Protein AF-A0A2V8K8P4-F1 (afdb_monomer_lite)

Radius of gyration: 17.47 Å; chains: 1; bounding box: 48×38×50 Å

Secondary structure (DSSP, 8-state):
------------EEE--SS--SS-THHHHHHHHHH-TT-EEE-HHHHHHH-SEEEE-S-GGGHHHHHHHH---TT-EEEE----EETTEESS-SSS-HHHHHHHH-TTS-EEE-S---HHHHHHHHHHHTT-

Structure (mmCIF, N/CA/C/O backbone):
data_AF-A0A2V8K8P4-F1
#
_entry.id   AF-A0A2V8K8P4-F1
#
loop_
_atom_site.group_PDB
_atom_site.id
_atom_site.type_symbol
_atom_site.label_atom_id
_atom_site.label_alt_id
_atom_site.label_comp_id
_atom_site.label_asym_id
_atom_site.label_entity_id
_atom_site.label_seq_id
_atom_site.pdbx_PDB_ins_code
_atom_site.Cartn_x
_atom_site.Cartn_y
_atom_site.Cartn_z
_atom_site.occupancy
_atom_site.B_iso_or_equiv
_atom_site.auth_seq_id
_atom_site.auth_comp_id
_atom_site.auth_asym_id
_atom_site.auth_atom_id
_atom_site.pdbx_PDB_model_num
ATOM 1 N N . MET A 1 1 ? -27.158 26.777 10.530 1.00 38.19 1 MET A N 1
ATOM 2 C CA . MET A 1 1 ? -26.905 25.390 10.088 1.00 38.19 1 MET A CA 1
ATOM 3 C C . MET A 1 1 ? -25.425 25.293 9.768 1.00 38.19 1 MET A C 1
ATOM 5 O O . MET A 1 1 ? -25.021 25.650 8.672 1.00 38.19 1 MET A O 1
ATOM 9 N N . GLU A 1 2 ? -24.613 24.941 10.761 1.00 29.05 2 GLU A N 1
ATOM 10 C CA . GLU A 1 2 ? -23.168 24.756 10.599 1.00 29.05 2 GLU A CA 1
ATOM 11 C C . GLU A 1 2 ? -22.891 23.370 10.017 1.00 29.05 2 GLU A C 1
ATOM 13 O O . GLU A 1 2 ? -23.281 22.350 10.589 1.00 29.05 2 GLU A O 1
ATOM 18 N N . GLN A 1 3 ? -22.226 23.343 8.864 1.00 29.59 3 GLN A N 1
ATOM 19 C CA . GLN A 1 3 ? -21.623 22.137 8.314 1.00 29.59 3 GLN A CA 1
ATOM 20 C C . GLN A 1 3 ? -20.437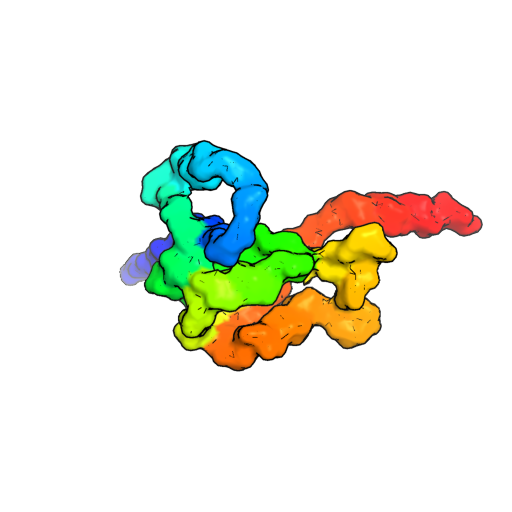 21.759 9.202 1.00 29.59 3 GLN A C 1
ATOM 22 O O . GLN A 1 3 ? -19.389 22.399 9.168 1.00 29.59 3 GLN A O 1
ATOM 27 N N . ARG A 1 4 ? -20.618 20.722 10.024 1.00 29.84 4 ARG A N 1
ATOM 28 C CA . ARG A 1 4 ? -19.515 20.068 10.730 1.00 29.84 4 ARG A CA 1
ATOM 29 C C . ARG A 1 4 ? -18.605 19.415 9.693 1.00 29.84 4 ARG A C 1
ATOM 31 O O . ARG A 1 4 ? -19.021 18.484 9.004 1.00 29.84 4 ARG A O 1
ATOM 38 N N . ALA A 1 5 ? -17.383 19.924 9.580 1.00 31.50 5 ALA A N 1
ATOM 39 C CA . ALA A 1 5 ? -16.301 19.251 8.883 1.00 31.50 5 ALA A CA 1
ATOM 40 C C . ALA A 1 5 ? -16.068 17.889 9.554 1.00 31.50 5 ALA A C 1
ATOM 42 O O . ALA A 1 5 ? -15.879 17.808 10.765 1.00 31.50 5 ALA A O 1
ATOM 43 N N . ASN A 1 6 ? -16.159 16.814 8.774 1.00 33.81 6 ASN A N 1
ATOM 44 C CA . ASN A 1 6 ? -15.923 15.459 9.249 1.00 33.81 6 ASN A CA 1
ATOM 45 C C . ASN A 1 6 ? -14.412 15.256 9.439 1.00 33.81 6 ASN A C 1
ATOM 47 O O . ASN A 1 6 ? -13.681 15.090 8.463 1.00 33.81 6 ASN A O 1
ATOM 51 N N . GLU A 1 7 ? -13.954 15.290 10.690 1.00 33.34 7 GLU A N 1
ATOM 52 C CA . GLU A 1 7 ? -12.572 15.055 11.131 1.00 33.34 7 GLU A CA 1
ATOM 53 C C . GLU A 1 7 ? -12.169 13.571 11.039 1.00 33.34 7 GLU A C 1
ATOM 55 O O . GLU A 1 7 ? -11.606 12.997 11.973 1.00 33.34 7 GLU A O 1
ATOM 60 N N . ASN A 1 8 ? -12.392 12.925 9.891 1.00 33.06 8 ASN A N 1
ATOM 61 C CA . ASN A 1 8 ? -11.733 11.650 9.605 1.00 33.06 8 ASN A CA 1
ATOM 62 C C . ASN A 1 8 ? -10.293 11.935 9.176 1.00 33.06 8 ASN A C 1
ATOM 64 O O . ASN A 1 8 ? -9.922 11.919 8.003 1.00 33.06 8 ASN A O 1
ATOM 68 N N . SER A 1 9 ? -9.515 12.273 10.202 1.00 31.67 9 SER A N 1
ATOM 69 C CA . SER A 1 9 ? -8.068 12.380 10.221 1.00 31.67 9 SER A CA 1
ATOM 70 C C . SER A 1 9 ? -7.441 11.255 9.401 1.00 31.67 9 SER A C 1
ATOM 72 O O . SER A 1 9 ? -7.648 10.070 9.652 1.00 31.67 9 SER A O 1
ATOM 74 N N . VAL A 1 10 ? -6.658 11.643 8.397 1.00 32.44 10 VAL A N 1
ATOM 75 C CA . VAL A 1 10 ? -5.738 10.744 7.704 1.00 32.44 10 VAL A CA 1
ATOM 76 C C . VAL A 1 10 ? -4.723 10.273 8.743 1.00 32.44 10 VAL A C 1
ATOM 78 O O . VAL A 1 10 ? -3.715 10.932 8.988 1.00 32.44 10 VAL A O 1
ATOM 81 N N . GLN A 1 11 ? -5.016 9.164 9.417 1.00 37.19 11 GLN A N 1
ATOM 82 C CA . GLN A 1 11 ? -4.106 8.560 10.377 1.00 37.19 11 GLN A CA 1
ATOM 83 C C . GLN A 1 11 ? -3.184 7.599 9.638 1.00 37.19 11 GLN A C 1
ATOM 85 O O . GLN A 1 11 ? -3.590 6.576 9.088 1.00 37.19 11 GLN A O 1
ATOM 90 N N . LYS A 1 12 ? -1.914 7.988 9.582 1.00 32.88 12 LYS A N 1
ATOM 91 C CA . LYS A 1 12 ? -0.846 7.261 8.905 1.00 32.88 12 LYS A CA 1
ATOM 92 C C . LYS A 1 12 ? -0.524 6.009 9.722 1.00 32.88 12 LYS A C 1
ATOM 94 O O . LYS A 1 12 ? 0.103 6.119 10.771 1.00 32.88 12 LYS A O 1
ATOM 99 N N . VAL A 1 13 ? -0.947 4.832 9.258 1.00 37.19 13 VAL A N 1
ATOM 100 C CA . VAL A 1 13 ? -0.472 3.569 9.837 1.00 37.19 13 VAL A CA 1
ATOM 101 C C . VAL A 1 13 ? 0.705 3.054 9.024 1.00 37.19 13 VAL A C 1
ATOM 103 O O . VAL A 1 13 ? 0.563 2.682 7.861 1.00 37.19 13 VAL A O 1
ATOM 106 N N . THR A 1 14 ? 1.877 3.046 9.648 1.00 37.44 14 THR A N 1
ATOM 107 C CA . THR A 1 14 ? 3.085 2.431 9.098 1.00 37.44 14 THR A CA 1
ATOM 108 C C . THR A 1 14 ? 3.082 0.956 9.492 1.00 37.44 14 THR A C 1
ATOM 110 O O . THR A 1 14 ? 2.960 0.630 10.669 1.00 37.44 14 THR A O 1
ATOM 113 N N . ALA A 1 15 ? 3.172 0.063 8.511 1.00 30.69 15 ALA A N 1
ATOM 114 C CA . ALA A 1 15 ? 3.046 -1.380 8.676 1.00 30.69 15 ALA A CA 1
ATOM 115 C C . ALA A 1 15 ? 4.383 -2.076 8.364 1.00 30.69 15 ALA A C 1
ATOM 117 O O . ALA A 1 15 ? 4.947 -1.815 7.301 1.00 30.69 15 ALA A O 1
ATOM 118 N N . LYS A 1 16 ? 4.860 -3.009 9.214 1.00 40.94 16 LYS A N 1
ATOM 119 C CA . LYS A 1 16 ? 5.952 -3.938 8.843 1.00 40.94 16 LYS A CA 1
ATOM 120 C C . LYS A 1 16 ? 5.701 -5.432 9.129 1.00 40.94 16 LYS A C 1
ATOM 122 O O . LYS A 1 16 ? 5.221 -5.828 10.185 1.00 40.94 16 LYS A O 1
ATOM 127 N N . ARG A 1 17 ? 6.091 -6.230 8.124 1.00 31.28 17 ARG A N 1
ATOM 128 C CA . ARG A 1 17 ? 6.351 -7.683 7.998 1.00 31.28 17 ARG A CA 1
ATOM 129 C C . ARG A 1 17 ? 6.478 -8.499 9.301 1.00 31.28 17 ARG A C 1
ATOM 131 O O . ARG A 1 17 ? 7.314 -8.211 10.154 1.00 31.28 17 ARG A O 1
ATOM 138 N N . ALA A 1 18 ? 5.796 -9.646 9.339 1.00 30.61 18 ALA A N 1
ATOM 139 C CA . ALA A 1 18 ? 6.277 -10.823 10.060 1.00 30.61 18 ALA A CA 1
ATOM 140 C C . ALA A 1 18 ? 7.370 -11.493 9.203 1.00 30.61 18 ALA A C 1
ATOM 142 O O . ALA A 1 18 ? 7.110 -11.842 8.058 1.00 30.61 18 ALA A O 1
ATOM 143 N N . SER A 1 19 ? 8.568 -11.685 9.761 1.00 30.08 19 SER A N 1
ATOM 144 C CA . SER A 1 19 ? 9.752 -12.346 9.172 1.00 30.08 19 SER A CA 1
ATOM 145 C C . SER A 1 19 ? 10.851 -11.420 8.613 1.00 30.08 19 SER A C 1
ATOM 147 O O . SER A 1 19 ? 10.782 -10.870 7.514 1.00 30.08 19 SER A O 1
ATOM 149 N N . LYS A 1 20 ? 11.928 -11.377 9.408 1.00 29.31 20 LYS A N 1
ATOM 150 C CA . LYS A 1 20 ? 13.303 -10.896 9.186 1.00 29.31 20 LYS A CA 1
ATOM 151 C C . LYS A 1 20 ? 13.552 -9.376 9.173 1.00 29.31 20 LYS A C 1
ATOM 153 O O . LYS A 1 20 ? 13.184 -8.637 8.268 1.00 29.31 20 LYS A O 1
ATOM 158 N N . SER A 1 21 ? 14.233 -8.965 10.243 1.00 34.47 21 SER A N 1
ATOM 159 C CA . SER A 1 21 ? 14.686 -7.636 10.652 1.00 34.47 21 SER A CA 1
ATOM 160 C C . SER A 1 21 ? 15.465 -6.859 9.587 1.00 34.47 21 SER A C 1
ATOM 162 O O . SER A 1 21 ? 16.481 -7.332 9.082 1.00 34.47 21 SER A O 1
ATOM 164 N N . ILE A 1 22 ? 15.052 -5.610 9.375 1.00 37.66 22 ILE A N 1
ATOM 165 C CA . ILE A 1 22 ? 15.879 -4.517 8.845 1.00 37.66 22 ILE A CA 1
ATOM 166 C C . ILE A 1 22 ? 15.535 -3.308 9.720 1.00 37.66 22 ILE A C 1
ATOM 168 O O . ILE A 1 22 ? 14.401 -2.841 9.658 1.00 37.66 22 ILE A O 1
ATOM 172 N N . GLY A 1 23 ? 16.485 -2.865 10.545 1.00 37.84 23 GLY A N 1
ATOM 173 C CA . GLY A 1 23 ? 16.343 -1.738 11.477 1.00 37.84 23 GLY A CA 1
ATOM 174 C C . GLY A 1 23 ? 15.879 -2.143 12.885 1.00 37.84 23 GLY A C 1
ATOM 175 O O . GLY A 1 23 ? 15.060 -3.060 12.989 1.00 37.84 23 GLY A O 1
ATOM 176 N N . PRO A 1 24 ? 16.406 -1.523 13.959 1.00 35.44 24 PRO A N 1
ATOM 177 C CA . PRO A 1 24 ? 15.869 -1.725 15.298 1.00 35.44 24 PRO A CA 1
ATOM 178 C C . PRO A 1 24 ? 14.466 -1.090 15.397 1.00 35.44 24 PRO A C 1
ATOM 180 O O . PRO A 1 24 ? 14.077 -0.258 14.580 1.00 35.44 24 PRO A O 1
ATOM 183 N N . LEU A 1 25 ? 13.672 -1.543 16.369 1.00 40.25 25 LEU A N 1
ATOM 184 C CA . LEU A 1 25 ? 12.304 -1.064 16.647 1.00 40.25 25 LEU A CA 1
ATOM 185 C C . LEU A 1 25 ? 12.243 0.423 17.062 1.00 40.25 25 LEU A C 1
ATOM 187 O O . LEU A 1 25 ? 11.159 0.971 17.243 1.00 40.25 25 LEU A O 1
ATOM 191 N N . ASP A 1 26 ? 13.403 1.053 17.232 1.00 38.53 26 ASP A N 1
ATOM 192 C CA . ASP A 1 26 ? 13.591 2.446 17.621 1.00 38.53 26 ASP A CA 1
ATOM 193 C C . ASP A 1 26 ? 13.051 3.402 16.548 1.00 38.53 26 ASP A C 1
ATOM 195 O O . ASP A 1 26 ? 12.149 4.180 16.829 1.00 38.53 26 ASP A O 1
ATOM 199 N N . LYS A 1 27 ? 13.449 3.251 15.281 1.00 44.78 27 LYS A N 1
ATOM 200 C CA . LYS A 1 27 ? 13.145 4.249 14.231 1.00 44.78 27 LYS A CA 1
ATOM 201 C C . LYS A 1 27 ? 11.656 4.457 13.913 1.00 44.78 27 LYS A C 1
ATOM 203 O O . LYS A 1 27 ? 11.266 5.523 13.445 1.00 44.78 27 LYS A O 1
ATOM 208 N N . GLU A 1 28 ? 10.821 3.437 14.092 1.00 51.78 28 GLU A N 1
ATOM 209 C CA . GLU A 1 28 ? 9.380 3.492 13.785 1.00 51.78 28 GLU A CA 1
ATOM 210 C C . GLU A 1 28 ? 8.579 4.086 14.947 1.00 51.78 28 GLU A C 1
ATOM 212 O O . GLU A 1 28 ? 7.632 4.848 14.734 1.00 51.78 28 GLU A O 1
ATOM 217 N N . PHE A 1 29 ? 8.982 3.751 16.175 1.00 53.38 29 PHE A N 1
ATOM 218 C CA . PHE A 1 29 ? 8.492 4.399 17.382 1.00 53.38 29 PHE A CA 1
ATOM 219 C C . PHE A 1 29 ? 8.897 5.875 17.387 1.00 53.38 29 PHE A C 1
ATOM 221 O O . PHE A 1 29 ? 8.048 6.727 17.638 1.00 53.38 29 PHE A O 1
ATOM 228 N N . ASP A 1 30 ? 10.132 6.172 16.977 1.00 60.16 30 ASP A N 1
ATOM 229 C CA . ASP A 1 30 ? 10.644 7.531 16.818 1.00 60.16 30 ASP A CA 1
ATOM 230 C C . ASP A 1 30 ? 9.792 8.328 15.817 1.00 60.16 30 ASP A C 1
ATOM 232 O O . ASP A 1 30 ? 9.328 9.419 16.136 1.00 60.16 30 ASP A O 1
ATOM 236 N N . ALA A 1 31 ? 9.465 7.763 14.648 1.00 73.81 31 ALA A N 1
ATOM 237 C CA . ALA A 1 31 ? 8.637 8.453 13.653 1.00 73.81 31 ALA A CA 1
ATOM 238 C C . ALA A 1 31 ? 7.191 8.712 14.128 1.00 73.81 31 ALA A C 1
ATOM 240 O O . ALA A 1 31 ? 6.621 9.766 13.839 1.00 73.81 31 ALA A O 1
ATOM 241 N N . ALA A 1 32 ? 6.569 7.764 14.838 1.00 79.50 32 ALA A N 1
ATOM 242 C CA . ALA A 1 32 ? 5.237 7.979 15.408 1.00 79.50 32 ALA A CA 1
ATOM 243 C C . ALA A 1 32 ? 5.273 9.027 16.534 1.00 79.50 32 ALA A C 1
ATOM 245 O O . ALA A 1 32 ? 4.375 9.865 16.610 1.00 79.50 32 ALA A O 1
ATOM 246 N N . GLN A 1 33 ? 6.324 9.029 17.361 1.00 77.19 33 GLN A N 1
ATOM 247 C CA . GLN A 1 33 ? 6.535 10.053 18.385 1.00 77.19 33 GLN A CA 1
ATOM 248 C C . GLN A 1 33 ? 6.756 11.446 17.793 1.00 77.19 33 GLN A C 1
ATOM 250 O O . GLN A 1 33 ? 6.184 12.405 18.306 1.00 77.19 33 GLN A O 1
ATOM 255 N N . GLU A 1 34 ? 7.519 11.563 16.704 1.00 84.62 34 GLU A N 1
ATOM 256 C CA . GLU A 1 34 ? 7.740 12.833 15.999 1.00 84.62 34 GLU A CA 1
ATOM 257 C C . GLU A 1 34 ? 6.436 13.435 15.452 1.00 84.62 34 GLU A C 1
ATOM 259 O O . GLU A 1 34 ? 6.264 14.654 15.463 1.00 84.62 34 GLU A O 1
ATOM 264 N N . ILE A 1 35 ? 5.497 12.597 14.998 1.00 85.69 35 ILE A N 1
ATOM 265 C CA . ILE A 1 35 ? 4.169 13.045 14.542 1.00 85.69 35 ILE A CA 1
ATOM 266 C C . ILE A 1 35 ? 3.264 13.420 15.733 1.00 85.69 35 ILE A C 1
ATOM 268 O O . ILE A 1 35 ? 2.384 14.275 15.607 1.00 85.69 35 ILE A O 1
ATOM 272 N N . GLY A 1 36 ? 3.480 12.804 16.897 1.00 82.88 36 GLY A N 1
ATOM 273 C CA . GLY A 1 36 ? 2.756 13.081 18.134 1.00 82.88 36 GLY A CA 1
ATOM 274 C C . GLY A 1 36 ? 1.472 12.262 18.293 1.00 82.88 36 GLY A C 1
ATOM 275 O O . GLY A 1 36 ? 1.310 11.187 17.7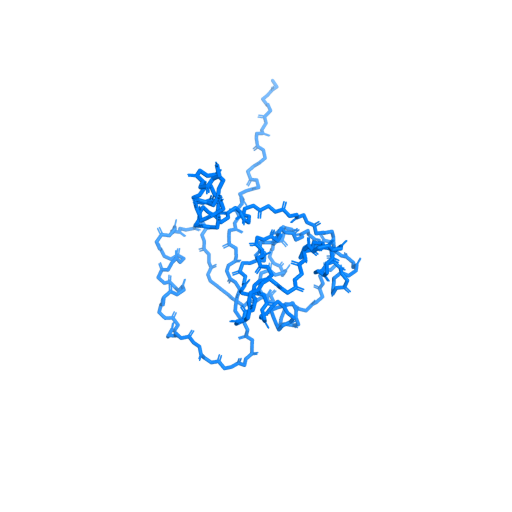21 1.00 82.88 36 GLY A O 1
ATOM 276 N N . SER A 1 37 ? 0.527 12.773 19.086 1.00 86.62 37 SER A N 1
ATOM 277 C CA . SER A 1 37 ? -0.647 12.026 19.582 1.00 86.62 37 SER A CA 1
ATOM 278 C C . SER A 1 37 ? -1.616 11.500 18.514 1.00 86.62 37 SER A C 1
ATOM 280 O O . SER A 1 37 ? -2.523 10.739 18.839 1.00 86.62 37 SER A O 1
ATOM 282 N N . H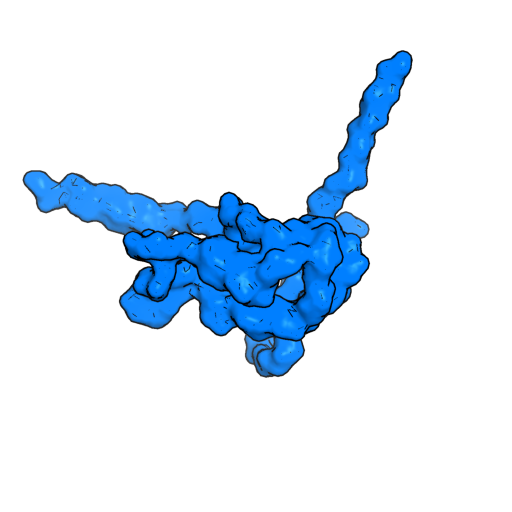IS A 1 38 ? -1.453 11.911 17.257 1.00 83.62 38 HIS A N 1
ATOM 283 C CA . HIS A 1 38 ? -2.294 11.501 16.129 1.00 83.62 38 HIS A CA 1
ATOM 284 C C . HIS A 1 38 ? -1.697 10.343 15.315 1.00 83.62 38 HIS A C 1
ATOM 286 O O . HIS A 1 38 ? -2.270 9.951 14.297 1.00 83.62 38 HIS A O 1
ATOM 292 N N . ALA A 1 39 ? -0.547 9.807 15.729 1.00 85.38 39 ALA A N 1
ATOM 293 C CA . ALA A 1 39 ? 0.090 8.658 15.106 1.00 85.38 39 ALA A CA 1
ATOM 294 C C . ALA A 1 39 ? 0.340 7.545 16.121 1.00 85.38 39 ALA A C 1
ATOM 296 O O . ALA A 1 39 ? 0.509 7.767 17.319 1.00 85.38 39 ALA A O 1
ATOM 297 N N . ARG A 1 40 ? 0.388 6.318 15.608 1.00 85.69 40 ARG A N 1
ATOM 298 C CA . ARG A 1 40 ? 0.765 5.131 16.369 1.00 85.69 40 ARG A CA 1
ATOM 299 C C . ARG A 1 40 ? 1.495 4.153 15.461 1.00 85.69 40 ARG A C 1
ATOM 301 O O . ARG A 1 40 ? 1.172 4.050 14.278 1.00 85.69 40 ARG A O 1
ATOM 308 N N . SER A 1 41 ? 2.459 3.435 16.019 1.00 85.19 41 SER A N 1
ATOM 309 C CA . SER A 1 41 ? 3.114 2.314 15.351 1.00 85.19 41 SER A CA 1
ATOM 310 C C . SER A 1 41 ? 2.355 1.011 15.620 1.00 85.19 41 SER A C 1
ATOM 312 O O . SER A 1 41 ? 1.623 0.887 16.603 1.00 85.19 41 SER A O 1
ATOM 314 N N . GLY A 1 42 ? 2.498 0.042 14.718 1.00 87.75 42 GLY A N 1
ATOM 315 C CA . GLY A 1 42 ? 1.846 -1.257 14.834 1.00 87.75 42 GLY A CA 1
ATOM 316 C C . GLY A 1 42 ? 2.213 -2.195 13.690 1.00 87.75 42 GLY A C 1
ATOM 317 O O . GLY A 1 42 ? 3.053 -1.895 12.841 1.00 87.75 42 GLY A O 1
ATOM 318 N N . THR A 1 43 ? 1.573 -3.355 13.667 1.00 88.69 43 THR A N 1
ATOM 319 C CA . THR A 1 43 ? 1.734 -4.344 12.598 1.00 88.69 43 THR A CA 1
ATOM 320 C C . THR A 1 43 ? 0.843 -4.015 11.385 1.00 88.69 43 THR A C 1
ATOM 322 O O . THR A 1 43 ? -0.117 -3.251 11.502 1.00 88.69 43 THR A O 1
ATOM 325 N N . PRO A 1 44 ? 1.078 -4.626 10.206 1.00 91.50 44 PRO A N 1
ATOM 326 C CA . PRO A 1 44 ? 0.174 -4.525 9.060 1.00 91.50 44 PRO A CA 1
ATOM 327 C C . PRO A 1 44 ? -1.262 -4.942 9.385 1.00 91.50 44 PRO A C 1
ATOM 329 O O . PRO A 1 44 ? -2.213 -4.359 8.872 1.00 91.50 44 PRO A O 1
ATOM 332 N N . ARG A 1 45 ? -1.424 -5.922 10.279 1.00 91.75 45 ARG A N 1
ATOM 333 C CA . ARG A 1 45 ? -2.737 -6.347 10.763 1.00 91.75 45 ARG A CA 1
ATOM 334 C C . ARG A 1 45 ? -3.407 -5.265 11.609 1.00 91.75 45 ARG A C 1
ATOM 336 O O . ARG A 1 45 ? -4.596 -5.014 11.433 1.00 91.75 45 ARG A O 1
ATOM 343 N N . ASP A 1 46 ? -2.653 -4.593 12.478 1.00 91.00 46 ASP A N 1
ATOM 344 C CA . ASP A 1 46 ? -3.177 -3.467 13.264 1.00 91.00 46 ASP A CA 1
ATOM 345 C C . ASP A 1 46 ? -3.617 -2.312 12.359 1.00 91.00 46 ASP A C 1
ATOM 347 O O . ASP A 1 46 ? -4.625 -1.663 12.637 1.00 91.00 46 ASP A O 1
ATOM 351 N N . ALA A 1 47 ? -2.906 -2.092 11.247 1.00 90.62 47 ALA A N 1
ATOM 352 C CA . ALA A 1 47 ? -3.271 -1.109 10.230 1.00 90.62 47 ALA A CA 1
ATOM 353 C C . ALA A 1 47 ? -4.619 -1.409 9.578 1.00 90.62 47 ALA A C 1
ATOM 355 O O . ALA A 1 47 ? -5.493 -0.543 9.555 1.00 90.62 47 ALA A O 1
ATOM 356 N N . VAL A 1 48 ? -4.804 -2.638 9.095 1.00 92.75 48 VAL A N 1
ATOM 357 C CA . VAL A 1 48 ? -6.051 -3.066 8.444 1.00 92.75 48 VAL A CA 1
ATOM 358 C C . VAL A 1 48 ? -7.232 -3.037 9.405 1.00 92.75 48 VAL A C 1
ATOM 360 O O . VAL A 1 48 ? -8.315 -2.595 9.028 1.00 92.75 48 VAL A O 1
ATOM 363 N N . ASN A 1 49 ? -7.032 -3.443 10.657 1.00 91.88 49 ASN A N 1
ATOM 364 C CA . ASN A 1 49 ? -8.096 -3.412 11.661 1.00 91.88 49 ASN A CA 1
ATOM 365 C C . ASN A 1 49 ? -8.527 -1.987 12.031 1.00 91.88 49 ASN A C 1
ATOM 367 O O . ASN A 1 49 ? -9.650 -1.787 12.485 1.00 91.88 49 ASN A O 1
ATOM 371 N N . PHE A 1 50 ? -7.640 -1.011 11.861 1.00 90.31 50 PHE A N 1
ATOM 372 C CA . PHE A 1 50 ? -7.858 0.355 12.314 1.00 90.31 50 PHE A CA 1
ATOM 373 C C . PHE A 1 50 ? -8.367 1.300 11.235 1.00 90.31 50 PHE A C 1
ATOM 375 O O . PHE A 1 50 ? -9.275 2.082 11.489 1.00 90.31 50 PHE A O 1
ATOM 382 N N . ALA A 1 51 ? -7.748 1.266 10.059 1.00 90.25 51 ALA A N 1
ATOM 383 C CA . ALA A 1 51 ? -7.965 2.264 9.026 1.00 90.25 51 ALA A CA 1
ATOM 384 C C . ALA A 1 51 ? -8.956 1.765 7.973 1.00 90.25 51 ALA A C 1
ATOM 386 O O . ALA A 1 51 ? -8.978 0.578 7.649 1.00 90.25 51 ALA A O 1
ATOM 387 N N . ASP A 1 52 ? -9.736 2.674 7.395 1.00 93.31 52 ASP A N 1
ATOM 388 C CA . ASP A 1 52 ? -10.559 2.398 6.207 1.00 93.31 52 ASP A CA 1
ATOM 389 C C . ASP A 1 52 ? -9.762 2.576 4.907 1.00 93.31 52 ASP A C 1
ATOM 391 O O . ASP A 1 52 ? -10.027 1.917 3.900 1.00 93.31 52 ASP A O 1
ATOM 395 N N . VAL A 1 53 ? -8.740 3.438 4.949 1.00 95.12 53 VAL A N 1
ATOM 396 C CA . VAL A 1 53 ? -7.827 3.726 3.840 1.00 95.12 53 VAL A CA 1
ATOM 397 C C . VAL A 1 53 ? -6.395 3.425 4.268 1.00 95.12 53 VAL A C 1
ATOM 399 O O . VAL A 1 53 ? -5.921 3.9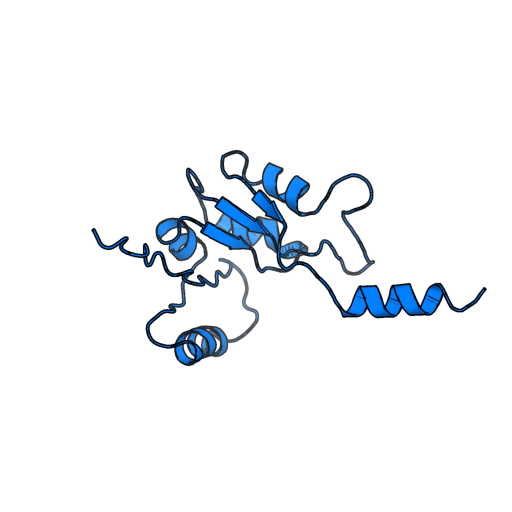38 5.280 1.00 95.12 53 VAL A O 1
ATOM 402 N N . LEU A 1 54 ? -5.691 2.615 3.483 1.00 94.19 54 LEU A N 1
ATOM 403 C CA . LEU A 1 54 ? -4.339 2.150 3.766 1.00 94.19 54 LEU A CA 1
ATOM 404 C C . LEU A 1 54 ? -3.358 2.628 2.704 1.00 94.19 54 LEU A C 1
ATOM 406 O O . LEU A 1 54 ? -3.526 2.346 1.523 1.00 94.19 54 LEU A O 1
ATOM 410 N N . LEU A 1 55 ? -2.286 3.296 3.125 1.00 94.75 55 LEU A N 1
ATOM 411 C CA . LEU A 1 55 ? -1.170 3.629 2.243 1.00 94.75 55 LEU A CA 1
ATOM 412 C C . LEU A 1 55 ? -0.162 2.472 2.214 1.00 94.75 55 LEU A C 1
ATOM 414 O O . LEU A 1 55 ? 0.516 2.203 3.204 1.00 94.75 55 LEU A O 1
ATOM 418 N N . LEU A 1 56 ? -0.019 1.820 1.063 1.00 94.56 56 LEU A N 1
ATOM 419 C CA . LEU A 1 56 ? 1.003 0.807 0.825 1.00 94.56 56 LEU A CA 1
ATOM 420 C C . LEU A 1 56 ? 2.327 1.485 0.446 1.00 94.56 56 LEU A C 1
ATOM 422 O O . LEU A 1 56 ? 2.565 1.809 -0.718 1.00 94.56 56 LEU A O 1
ATOM 426 N N . ALA A 1 57 ? 3.179 1.692 1.450 1.00 92.62 57 ALA A N 1
ATOM 427 C CA . ALA A 1 57 ? 4.465 2.383 1.336 1.00 92.62 57 ALA A CA 1
ATOM 428 C C . ALA A 1 57 ? 5.658 1.441 1.572 1.00 92.62 57 ALA A C 1
ATOM 430 O O . ALA A 1 57 ? 6.512 1.699 2.417 1.00 92.62 57 ALA A O 1
ATOM 431 N N . VAL A 1 58 ? 5.703 0.334 0.828 1.00 90.75 58 VAL A N 1
ATOM 432 C CA . VAL A 1 58 ? 6.791 -0.657 0.890 1.00 90.75 58 VAL A CA 1
ATOM 433 C C . VAL A 1 58 ? 7.515 -0.769 -0.456 1.00 90.75 58 VAL A C 1
ATOM 435 O O . VAL A 1 58 ? 6.930 -0.437 -1.493 1.00 90.75 58 VAL A O 1
ATOM 438 N N . PRO A 1 59 ? 8.777 -1.238 -0.484 1.00 90.38 59 PRO A N 1
ATOM 439 C CA . PRO A 1 59 ? 9.463 -1.555 -1.733 1.00 90.38 59 PRO A CA 1
ATOM 440 C C . PRO A 1 59 ? 8.688 -2.579 -2.571 1.00 90.38 59 PRO A C 1
ATOM 442 O O . PRO A 1 59 ? 8.021 -3.459 -2.029 1.00 90.38 59 PRO A O 1
ATOM 445 N N . TRP A 1 60 ? 8.834 -2.516 -3.899 1.00 91.62 60 TRP A N 1
ATOM 446 C CA . TRP A 1 60 ? 8.129 -3.404 -4.835 1.00 91.62 60 TRP A CA 1
ATOM 447 C C . TRP A 1 60 ? 8.262 -4.895 -4.492 1.00 91.62 60 TRP A C 1
ATOM 449 O O . TRP A 1 60 ? 7.261 -5.606 -4.424 1.00 91.62 60 TRP A O 1
ATOM 459 N N . GLY A 1 61 ? 9.478 -5.352 -4.180 1.00 90.56 61 GLY A N 1
ATOM 460 C CA . GLY A 1 61 ? 9.735 -6.747 -3.810 1.00 90.56 61 GLY A CA 1
ATOM 461 C C . GLY A 1 61 ? 9.099 -7.198 -2.488 1.00 90.56 61 GLY A C 1
ATOM 462 O O . GLY A 1 61 ? 9.025 -8.396 -2.238 1.00 90.56 61 GLY A O 1
ATOM 463 N N . GLU A 1 62 ? 8.623 -6.272 -1.652 1.00 92.38 62 GLU A N 1
ATOM 464 C CA . GLU A 1 62 ? 8.042 -6.561 -0.332 1.00 92.38 62 GLU A CA 1
ATOM 465 C C . GLU A 1 62 ? 6.510 -6.479 -0.311 1.00 92.38 62 GLU A C 1
ATOM 467 O O . GLU A 1 62 ? 5.886 -6.848 0.685 1.00 92.38 62 GLU A O 1
ATOM 472 N N . VAL A 1 63 ? 5.886 -6.040 -1.409 1.00 93.19 63 VAL A N 1
ATOM 473 C CA . VAL A 1 63 ? 4.429 -5.861 -1.527 1.00 93.19 63 VAL A CA 1
ATOM 474 C C . VAL A 1 63 ? 3.663 -7.103 -1.078 1.00 93.19 63 VAL A C 1
ATOM 476 O O . VAL A 1 63 ? 2.769 -7.007 -0.240 1.00 93.19 63 VAL A O 1
ATOM 479 N N . LYS A 1 64 ? 4.021 -8.280 -1.602 1.00 93.38 64 LYS A N 1
ATOM 480 C CA . LYS A 1 64 ? 3.303 -9.530 -1.305 1.00 93.38 64 LYS A CA 1
ATOM 481 C C . LYS A 1 64 ? 3.382 -9.901 0.172 1.00 93.38 64 LYS A C 1
ATOM 483 O O . LYS A 1 64 ? 2.377 -10.303 0.751 1.00 93.38 64 LYS A O 1
ATOM 488 N N . ASP A 1 65 ? 4.545 -9.723 0.789 1.00 92.31 65 ASP A N 1
ATOM 489 C CA . ASP A 1 65 ? 4.733 -10.058 2.199 1.00 92.31 65 ASP A CA 1
ATOM 490 C C . ASP A 1 65 ? 4.004 -9.075 3.114 1.00 92.31 65 ASP A C 1
ATOM 492 O O . ASP A 1 65 ? 3.434 -9.481 4.127 1.00 92.31 65 ASP A O 1
ATOM 496 N N . ALA A 1 66 ? 3.982 -7.789 2.751 1.00 91.12 66 ALA A N 1
ATOM 497 C CA . ALA A 1 66 ? 3.229 -6.775 3.477 1.00 91.12 66 ALA A CA 1
ATOM 498 C C . ALA A 1 66 ? 1.721 -7.069 3.442 1.00 91.12 66 ALA A C 1
ATOM 500 O O . ALA A 1 66 ? 1.079 -7.087 4.493 1.00 91.12 66 ALA A O 1
ATOM 501 N N . LEU A 1 67 ? 1.174 -7.374 2.260 1.00 93.31 67 LEU A N 1
ATOM 502 C CA . LEU A 1 67 ? -0.236 -7.738 2.087 1.00 93.31 67 LEU A CA 1
ATOM 503 C C . LEU A 1 67 ? -0.577 -9.051 2.807 1.00 93.31 67 LEU A C 1
ATOM 505 O O . LEU A 1 67 ? -1.592 -9.136 3.496 1.00 93.31 67 LEU A O 1
ATOM 509 N N . SER A 1 68 ? 0.305 -10.054 2.734 1.00 92.81 68 SER A N 1
ATOM 510 C CA . SER A 1 68 ? 0.125 -11.317 3.457 1.00 92.81 68 SER A CA 1
ATOM 511 C C . SER A 1 68 ? 0.118 -11.121 4.975 1.00 92.81 68 SER A C 1
ATOM 513 O O . SER A 1 68 ? -0.655 -11.780 5.670 1.00 92.81 68 SER A O 1
ATOM 515 N N . ALA A 1 69 ? 0.965 -10.238 5.507 1.00 91.06 69 ALA A N 1
ATOM 516 C CA . ALA A 1 69 ? 0.999 -9.933 6.936 1.00 91.06 69 ALA A CA 1
ATOM 517 C C . ALA A 1 69 ? -0.237 -9.138 7.398 1.00 91.06 69 ALA A C 1
ATOM 519 O O . ALA A 1 69 ? -0.624 -9.228 8.565 1.00 91.06 69 ALA A O 1
ATOM 520 N N . ALA A 1 70 ? -0.859 -8.382 6.490 1.00 90.88 70 ALA A N 1
ATOM 521 C CA . ALA A 1 70 ? -2.033 -7.562 6.764 1.00 90.88 70 ALA A CA 1
ATOM 522 C C . ALA A 1 70 ? -3.306 -8.403 6.988 1.00 90.88 70 ALA A C 1
ATOM 524 O O . ALA A 1 70 ? -4.09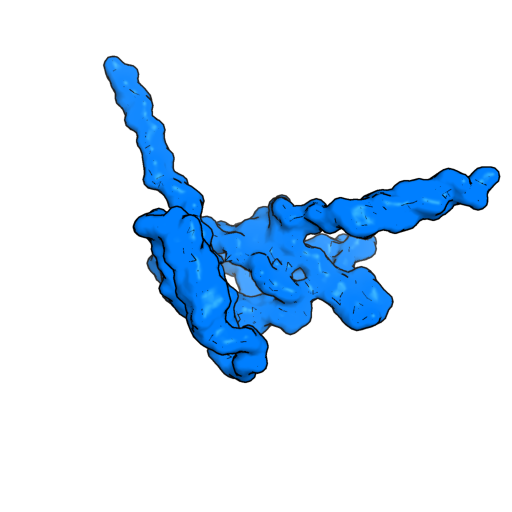8 -8.099 7.879 1.00 90.88 70 ALA A O 1
ATOM 525 N N . GLY A 1 71 ? -3.457 -9.520 6.267 1.00 91.31 71 GLY A N 1
ATOM 526 C CA . GLY A 1 71 ? -4.583 -10.445 6.431 1.00 91.31 71 GLY A CA 1
ATOM 527 C C . GLY A 1 71 ? -5.811 -10.063 5.599 1.00 91.31 71 GLY A C 1
ATOM 528 O O . GLY A 1 71 ? -5.676 -9.675 4.446 1.00 91.31 71 GLY A O 1
ATOM 529 N N . ALA A 1 72 ? -7.019 -10.237 6.144 1.00 91.19 72 ALA A N 1
ATOM 530 C CA . ALA A 1 72 ? -8.264 -9.987 5.411 1.00 91.19 72 ALA A CA 1
ATOM 531 C C . ALA A 1 72 ? -8.521 -8.482 5.234 1.00 91.19 72 ALA A C 1
ATOM 533 O O . ALA A 1 72 ? -8.508 -7.741 6.209 1.00 91.19 72 ALA A O 1
ATOM 534 N N . MET A 1 73 ? -8.801 -8.045 4.005 1.00 89.50 73 MET A N 1
ATOM 535 C CA . MET A 1 73 ? -8.827 -6.625 3.614 1.00 89.50 73 MET A CA 1
ATOM 536 C C . MET A 1 73 ? -10.213 -6.141 3.149 1.00 89.50 73 MET A C 1
ATOM 538 O O . MET A 1 73 ? -10.329 -5.138 2.450 1.00 89.50 73 MET A O 1
ATOM 542 N N . ASN A 1 74 ? -11.276 -6.847 3.542 1.00 90.81 74 ASN A N 1
ATOM 543 C CA . ASN A 1 74 ? -12.645 -6.544 3.123 1.00 90.81 74 ASN A CA 1
ATOM 544 C C . ASN A 1 74 ? -13.073 -5.131 3.541 1.00 90.81 74 ASN A C 1
ATOM 546 O O . ASN A 1 74 ? -12.930 -4.746 4.704 1.00 90.81 74 ASN A O 1
ATOM 550 N N . GLY A 1 75 ? -13.632 -4.377 2.592 1.00 91.56 75 GLY A N 1
ATOM 551 C CA . GLY A 1 75 ? -14.131 -3.020 2.831 1.00 91.56 75 GLY A CA 1
ATOM 552 C C . GLY A 1 75 ? -13.037 -1.961 2.996 1.00 91.56 75 GLY A C 1
ATOM 553 O O . GLY A 1 75 ? -13.335 -0.852 3.432 1.00 91.56 75 GLY A O 1
ATOM 554 N N . LYS A 1 76 ? -11.781 -2.285 2.670 1.00 94.50 76 LYS A N 1
ATOM 555 C CA . LYS A 1 76 ? -10.642 -1.363 2.759 1.00 94.50 76 LYS A CA 1
ATOM 556 C C . LYS A 1 76 ? -10.295 -0.771 1.403 1.00 94.50 76 LYS A C 1
ATOM 558 O O . LYS A 1 76 ? -10.471 -1.423 0.383 1.00 94.50 76 LYS A O 1
ATOM 563 N N . THR A 1 77 ? -9.755 0.443 1.392 1.00 96.12 77 THR A N 1
ATOM 564 C CA . THR A 1 77 ? -9.186 1.064 0.185 1.00 96.12 77 THR A CA 1
ATOM 565 C C . THR A 1 77 ? -7.677 1.169 0.316 1.00 96.12 77 THR A C 1
ATOM 567 O O . THR A 1 77 ? -7.180 1.677 1.317 1.00 96.12 77 THR A O 1
ATOM 570 N N . PHE A 1 78 ? -6.938 0.744 -0.703 1.00 95.62 78 PHE A N 1
ATOM 571 C CA . PHE A 1 78 ? -5.491 0.908 -0.760 1.00 95.62 78 PHE A CA 1
ATOM 572 C C . PHE A 1 78 ? -5.105 2.106 -1.617 1.00 95.62 78 PHE A C 1
ATOM 574 O O . PHE A 1 78 ? -5.578 2.268 -2.737 1.00 95.62 78 PHE A O 1
ATOM 581 N N . ILE A 1 79 ? -4.175 2.906 -1.113 1.00 95.69 79 ILE A N 1
ATOM 582 C CA . ILE A 1 79 ? -3.396 3.859 -1.891 1.00 95.69 79 ILE A CA 1
ATOM 583 C C . ILE A 1 79 ? -2.016 3.237 -2.094 1.00 95.69 79 ILE A C 1
ATOM 585 O O . ILE A 1 79 ? -1.307 2.972 -1.127 1.00 95.69 79 ILE A O 1
ATOM 589 N N . SER A 1 80 ? -1.618 2.997 -3.337 1.00 93.75 80 SER A N 1
ATOM 590 C CA . SER A 1 80 ? -0.280 2.527 -3.684 1.00 93.75 80 SER A CA 1
ATOM 591 C C . SER A 1 80 ? 0.597 3.704 -4.091 1.00 93.75 80 SER A C 1
ATOM 593 O O . SER A 1 80 ? 0.288 4.394 -5.063 1.00 93.75 80 SER A O 1
ATOM 595 N N . CYS A 1 81 ? 1.720 3.883 -3.392 1.00 92.69 81 CYS A N 1
ATOM 596 C CA . CYS A 1 81 ? 2.828 4.738 -3.834 1.00 92.69 81 CYS A CA 1
ATOM 597 C C . CYS A 1 81 ? 4.024 3.920 -4.357 1.00 92.69 81 CYS A C 1
ATOM 599 O O . CYS A 1 81 ? 5.141 4.431 -4.501 1.00 92.69 81 CYS A O 1
ATOM 601 N N . VAL A 1 82 ? 3.799 2.633 -4.644 1.00 91.44 82 VAL A N 1
ATOM 602 C CA . VAL A 1 82 ? 4.853 1.672 -4.966 1.00 91.44 82 VAL A CA 1
ATOM 603 C C . VAL A 1 82 ? 5.348 1.866 -6.394 1.00 91.44 82 VAL A C 1
ATOM 605 O O . VAL A 1 82 ? 4.596 1.761 -7.365 1.00 91.44 82 VAL A O 1
ATOM 608 N N . ASN A 1 83 ? 6.655 2.079 -6.516 1.00 91.19 83 ASN A N 1
ATOM 609 C CA . ASN A 1 83 ? 7.346 2.123 -7.793 1.00 91.19 83 ASN A CA 1
ATOM 610 C C . ASN A 1 83 ? 7.942 0.737 -8.108 1.00 91.19 83 ASN A C 1
ATOM 612 O O . ASN A 1 83 ? 8.733 0.240 -7.303 1.00 91.19 83 ASN A O 1
ATOM 616 N N . PRO A 1 84 ? 7.604 0.112 -9.248 1.00 91.44 84 PRO A N 1
ATOM 617 C CA . PRO A 1 84 ? 7.965 -1.273 -9.554 1.00 91.44 84 PRO A CA 1
ATOM 618 C C . PRO A 1 84 ? 9.388 -1.406 -10.117 1.00 91.44 84 PRO A C 1
ATOM 620 O O . PRO A 1 84 ? 9.589 -1.829 -11.256 1.00 91.44 84 PRO A O 1
ATOM 623 N N . PHE A 1 85 ? 10.390 -1.012 -9.332 1.00 89.00 85 PHE A N 1
ATOM 624 C CA . PHE A 1 85 ? 11.801 -1.167 -9.690 1.00 89.00 85 PHE A CA 1
ATOM 625 C C . PHE A 1 85 ? 12.440 -2.306 -8.906 1.00 89.00 85 PHE A C 1
ATOM 627 O O . PHE A 1 85 ? 12.392 -2.336 -7.675 1.00 89.00 85 PHE A O 1
ATOM 634 N N . GLY A 1 86 ? 13.082 -3.209 -9.637 1.00 85.75 86 GLY A N 1
ATOM 635 C CA . GLY A 1 86 ? 13.992 -4.206 -9.098 1.00 85.75 86 GLY A CA 1
ATOM 636 C C . GLY A 1 86 ? 15.452 -3.809 -9.285 1.00 85.75 86 GLY A C 1
ATOM 637 O O . GLY A 1 86 ? 15.784 -2.728 -9.773 1.00 85.75 86 GLY A O 1
ATOM 638 N N . LEU A 1 87 ? 16.354 -4.738 -8.965 1.00 83.44 87 LEU A N 1
ATOM 639 C CA . LEU A 1 87 ? 17.805 -4.530 -9.081 1.00 83.44 87 LEU A CA 1
ATOM 640 C C . LEU A 1 87 ? 18.270 -4.217 -10.512 1.00 83.44 87 LEU A C 1
ATOM 642 O O . LEU A 1 87 ? 19.328 -3.623 -10.701 1.00 83.44 87 LEU A O 1
ATOM 646 N N . ARG A 1 88 ? 17.504 -4.647 -11.522 1.00 86.81 88 ARG A N 1
ATOM 647 C CA . ARG A 1 88 ? 17.838 -4.499 -12.948 1.00 86.81 88 ARG A CA 1
ATOM 648 C C . ARG A 1 88 ? 17.043 -3.395 -13.652 1.00 86.81 88 ARG A C 1
ATOM 650 O O . ARG A 1 88 ? 17.166 -3.258 -14.865 1.00 86.81 88 ARG A O 1
ATOM 657 N N . GLY A 1 89 ? 16.262 -2.607 -12.913 1.00 86.62 89 GLY A N 1
ATOM 658 C CA . GLY A 1 89 ? 15.427 -1.542 -13.464 1.00 86.62 89 GLY A CA 1
ATOM 659 C C . GLY A 1 89 ? 13.934 -1.824 -13.328 1.00 86.62 89 GLY A C 1
ATOM 660 O O . GLY A 1 89 ? 13.507 -2.508 -12.400 1.00 86.62 89 GLY A O 1
ATOM 661 N N . LEU A 1 90 ? 13.143 -1.229 -14.223 1.00 89.62 90 LEU A N 1
ATOM 662 C CA . LEU A 1 90 ? 11.683 -1.303 -14.200 1.00 89.62 90 LEU A CA 1
ATOM 663 C C . LEU A 1 90 ? 11.209 -2.746 -14.442 1.00 89.62 90 LEU A C 1
ATOM 665 O O . LEU A 1 90 ? 11.536 -3.332 -15.472 1.00 89.62 90 LEU A O 1
ATOM 669 N N . GLU A 1 91 ? 10.432 -3.299 -13.513 1.00 90.44 91 GLU A N 1
ATOM 670 C CA . GLU A 1 91 ? 9.857 -4.649 -13.615 1.00 90.44 91 GLU A CA 1
ATOM 671 C C . GLU A 1 91 ? 8.416 -4.643 -14.148 1.00 90.44 91 GLU A C 1
ATOM 673 O O . GLU A 1 91 ? 8.016 -5.569 -14.850 1.00 90.44 91 GLU A O 1
ATOM 678 N N . VAL A 1 92 ? 7.641 -3.594 -13.849 1.00 90.56 92 VAL A N 1
ATOM 679 C CA . VAL A 1 92 ? 6.245 -3.408 -14.294 1.00 90.56 92 VAL A CA 1
ATOM 680 C C . VAL A 1 92 ? 6.073 -1.972 -14.791 1.00 90.56 92 VAL A C 1
ATOM 682 O O . VAL A 1 92 ? 6.634 -1.059 -14.201 1.00 90.56 92 VAL A O 1
ATOM 685 N N . GLY A 1 93 ? 5.321 -1.737 -15.868 1.00 86.12 93 GLY A N 1
ATOM 686 C CA . GLY A 1 93 ? 5.053 -0.369 -16.349 1.00 86.12 93 GLY A CA 1
ATOM 687 C C . GLY A 1 93 ? 4.897 -0.204 -17.861 1.00 86.12 93 GLY A C 1
ATOM 688 O O . GLY A 1 93 ? 4.466 0.855 -18.300 1.00 86.12 93 GLY A O 1
ATOM 689 N N . LEU A 1 94 ? 5.234 -1.220 -18.667 1.00 88.12 94 LEU A N 1
ATOM 690 C CA . LEU A 1 94 ? 5.092 -1.151 -20.133 1.00 88.12 94 LEU A CA 1
ATOM 691 C C . LEU A 1 94 ? 3.736 -1.653 -20.652 1.00 88.12 94 LEU A C 1
ATOM 693 O O . LEU A 1 94 ? 3.325 -1.266 -21.738 1.00 88.12 94 LEU A O 1
ATOM 697 N N . ASN A 1 95 ? 3.051 -2.502 -19.882 1.00 91.81 95 ASN A N 1
ATOM 698 C CA . ASN A 1 95 ? 1.758 -3.094 -20.251 1.00 91.81 95 ASN A CA 1
ATOM 699 C C . ASN A 1 95 ? 0.705 -2.896 -19.156 1.00 91.81 95 ASN A C 1
ATOM 701 O O . ASN A 1 95 ? -0.458 -2.634 -19.441 1.00 91.81 95 ASN A O 1
ATOM 705 N N . THR A 1 96 ? 1.125 -3.035 -17.900 1.00 93.88 96 THR A N 1
ATOM 706 C CA . THR A 1 96 ? 0.315 -2.807 -16.703 1.00 93.88 96 THR A CA 1
ATOM 707 C C . THR A 1 96 ? 1.047 -1.862 -15.757 1.00 93.88 96 THR A C 1
ATOM 709 O O . THR A 1 96 ? 2.266 -1.695 -15.864 1.00 93.88 96 THR A O 1
ATOM 712 N N . SER A 1 97 ? 0.313 -1.235 -14.838 1.00 92.06 97 SER A N 1
ATOM 713 C CA . SER A 1 97 ? 0.873 -0.434 -13.748 1.00 92.06 97 SER A CA 1
ATOM 714 C C . SER A 1 97 ? 1.114 -1.273 -12.491 1.00 92.06 97 SER A C 1
ATOM 716 O O . SER A 1 97 ? 0.541 -2.353 -12.320 1.00 92.06 97 SER A O 1
ATOM 718 N N . SER A 1 98 ? 1.940 -0.767 -11.570 1.00 92.50 98 SER A N 1
ATOM 719 C CA . SER A 1 98 ? 2.147 -1.426 -10.274 1.00 92.50 98 SER A CA 1
ATOM 720 C C . SER A 1 98 ? 0.842 -1.543 -9.487 1.00 92.50 98 SER A C 1
ATOM 722 O O . SER A 1 98 ? 0.586 -2.594 -8.904 1.00 92.50 98 SER A O 1
ATOM 724 N N . ALA A 1 99 ? -0.018 -0.518 -9.508 1.00 93.56 99 ALA A N 1
ATOM 725 C CA . ALA A 1 99 ? -1.326 -0.567 -8.858 1.00 93.56 99 ALA A CA 1
ATOM 726 C C . ALA A 1 99 ? -2.253 -1.635 -9.465 1.00 93.56 99 ALA A C 1
ATOM 728 O O . ALA A 1 99 ? -2.957 -2.315 -8.719 1.00 93.56 99 ALA A O 1
ATOM 729 N N . GLN A 1 100 ? -2.215 -1.835 -10.787 1.00 95.50 100 GLN A N 1
ATOM 730 C CA . GLN A 1 100 ? -2.972 -2.908 -11.445 1.00 95.50 100 GLN A CA 1
ATOM 731 C C . GLN A 1 100 ? -2.473 -4.305 -11.061 1.00 95.50 100 GLN A C 1
ATOM 733 O O . GLN A 1 100 ? -3.271 -5.229 -10.947 1.00 95.50 100 GLN A O 1
ATOM 738 N N . GLU A 1 101 ? -1.167 -4.489 -10.866 1.00 96.25 101 GLU A N 1
ATOM 739 C CA . GLU A 1 101 ? -0.643 -5.768 -10.372 1.00 96.25 101 GLU A CA 1
ATOM 740 C C . GLU A 1 101 ? -0.981 -5.978 -8.890 1.00 96.25 101 GLU A C 1
ATOM 742 O O . GLU A 1 101 ? -1.345 -7.081 -8.490 1.00 96.25 101 GLU A O 1
ATOM 747 N N . ILE A 1 102 ? -0.934 -4.917 -8.078 1.00 95.56 102 ILE A N 1
ATOM 748 C CA . ILE A 1 102 ? -1.310 -4.970 -6.659 1.00 95.56 102 ILE A CA 1
ATOM 749 C C . ILE A 1 102 ? -2.783 -5.345 -6.491 1.00 95.56 102 ILE A C 1
ATOM 751 O O . ILE A 1 102 ? -3.086 -6.178 -5.640 1.00 95.56 102 ILE A O 1
ATOM 755 N N . SER A 1 103 ? -3.691 -4.808 -7.312 1.00 95.94 103 SER A N 1
ATOM 756 C CA . SER A 1 103 ? -5.124 -5.120 -7.207 1.00 95.94 103 SER A CA 1
ATOM 757 C C . SER A 1 103 ? -5.439 -6.601 -7.426 1.00 95.94 103 SER A C 1
ATOM 759 O O . SER A 1 103 ? -6.406 -7.111 -6.868 1.00 95.94 103 SER A O 1
ATOM 761 N N . ARG A 1 104 ? -4.582 -7.337 -8.147 1.00 95.62 104 ARG A N 1
ATOM 762 C CA . ARG A 1 104 ? -4.704 -8.798 -8.298 1.00 95.62 104 ARG A CA 1
ATOM 763 C C . ARG A 1 104 ? -4.414 -9.556 -7.004 1.00 95.62 104 ARG A C 1
ATOM 765 O O . ARG A 1 104 ? -4.899 -10.670 -6.839 1.00 95.62 104 ARG A O 1
ATOM 772 N N . PHE A 1 105 ? -3.626 -8.981 -6.095 1.00 93.69 105 PHE A N 1
ATOM 773 C CA . PHE A 1 105 ? -3.346 -9.569 -4.781 1.00 93.69 105 PHE A CA 1
ATOM 774 C C . PHE A 1 105 ? -4.424 -9.237 -3.744 1.00 93.69 105 PHE A C 1
ATOM 776 O O . PHE A 1 105 ? -4.506 -9.919 -2.726 1.00 93.69 105 PHE A O 1
ATOM 783 N N . VAL A 1 106 ? -5.239 -8.209 -3.997 1.00 93.38 106 VAL A N 1
ATOM 784 C CA . VAL A 1 106 ? -6.303 -7.738 -3.100 1.00 93.38 106 VAL A CA 1
ATOM 785 C C . VAL A 1 106 ? -7.628 -7.567 -3.854 1.00 93.38 106 VAL A C 1
ATOM 787 O O . VAL A 1 106 ? -8.145 -6.459 -3.943 1.00 93.38 106 VAL A O 1
ATOM 790 N N . PRO A 1 107 ? -8.206 -8.649 -4.408 1.00 92.31 107 PRO A N 1
ATOM 791 C CA . PRO A 1 107 ? -9.373 -8.548 -5.289 1.00 92.31 107 PRO A CA 1
ATOM 792 C C . PRO A 1 107 ? -10.600 -7.908 -4.620 1.00 92.31 107 PRO A C 1
ATOM 794 O O . PRO A 1 107 ? -11.422 -7.303 -5.304 1.00 92.31 107 PRO A O 1
ATOM 797 N N . ASP A 1 108 ? -10.692 -7.991 -3.291 1.00 90.50 108 ASP A N 1
ATOM 798 C CA . ASP A 1 108 ? -11.809 -7.470 -2.497 1.00 90.50 108 ASP A CA 1
ATOM 799 C C . ASP A 1 108 ? -11.586 -6.030 -1.985 1.00 90.50 108 ASP A C 1
ATOM 801 O O . ASP A 1 108 ? -12.387 -5.520 -1.195 1.00 90.50 108 ASP A O 1
ATOM 805 N N . ALA A 1 109 ? -10.501 -5.366 -2.409 1.00 94.25 109 ALA A N 1
ATOM 806 C CA . ALA A 1 109 ? -10.150 -4.010 -1.990 1.00 94.25 109 ALA A CA 1
ATOM 807 C C . ALA A 1 109 ? -9.763 -3.121 -3.192 1.00 94.25 109 ALA A C 1
ATOM 809 O O . ALA A 1 109 ? -8.838 -3.457 -3.937 1.00 94.25 109 ALA A O 1
ATOM 810 N N . PRO A 1 110 ? -10.410 -1.957 -3.398 1.00 96.38 110 PRO A N 1
ATOM 811 C CA . PRO A 1 110 ? -9.992 -1.014 -4.430 1.00 96.38 110 PRO A CA 1
ATOM 812 C C . PRO A 1 110 ? -8.566 -0.503 -4.193 1.00 96.38 110 PRO A C 1
ATOM 814 O O . PRO A 1 110 ? -8.175 -0.201 -3.064 1.00 96.38 110 PRO A O 1
ATOM 817 N N . VAL A 1 111 ? -7.811 -0.353 -5.284 1.00 96.56 111 VAL A N 1
ATOM 818 C CA . VAL A 1 111 ? -6.440 0.172 -5.283 1.00 96.56 111 VAL A CA 1
ATOM 819 C C . VAL A 1 111 ? -6.382 1.453 -6.111 1.00 96.56 111 VAL A C 1
ATOM 821 O O . VAL A 1 111 ? -6.742 1.459 -7.287 1.00 96.56 111 VAL A O 1
ATOM 824 N N . VAL A 1 112 ? -5.898 2.529 -5.498 1.00 96.38 112 VAL A N 1
ATOM 825 C CA . VAL A 1 112 ? -5.665 3.840 -6.111 1.00 96.38 112 VAL A CA 1
ATOM 826 C C . VAL A 1 112 ? -4.164 4.087 -6.181 1.00 96.38 112 VAL A C 1
ATOM 828 O O . VAL A 1 112 ? -3.458 3.904 -5.196 1.00 96.38 112 VAL A O 1
ATOM 831 N N . GLU A 1 113 ? -3.655 4.520 -7.329 1.00 93.44 113 GLU A N 1
ATOM 832 C CA . GLU A 1 113 ? -2.252 4.923 -7.463 1.00 93.44 113 GLU A CA 1
ATOM 833 C C . GLU A 1 113 ? -2.092 6.407 -7.104 1.00 93.44 113 GLU A C 1
ATOM 835 O O . GLU A 1 113 ? -2.770 7.258 -7.679 1.00 93.44 113 GLU A O 1
ATOM 840 N N . ALA A 1 114 ? -1.224 6.727 -6.139 1.00 92.06 114 ALA A N 1
ATOM 841 C CA . ALA A 1 114 ? -0.918 8.105 -5.756 1.00 92.06 114 ALA A CA 1
ATOM 842 C C . ALA A 1 114 ? 0.447 8.216 -5.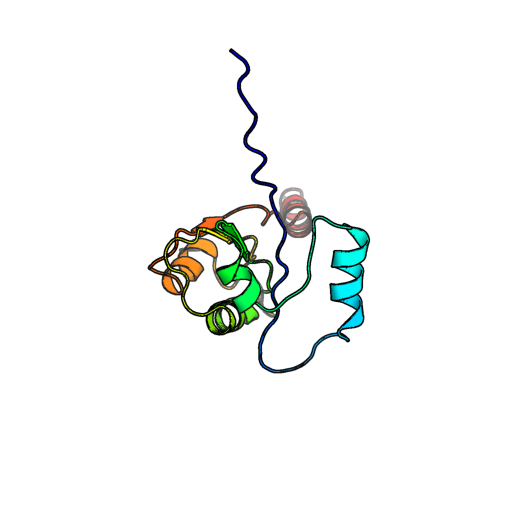059 1.00 92.06 114 ALA A C 1
ATOM 844 O O . ALA A 1 114 ? 0.982 7.243 -4.536 1.00 92.06 114 ALA A O 1
ATOM 845 N N . PHE A 1 115 ? 1.006 9.428 -4.991 1.00 88.50 115 PHE A N 1
ATOM 846 C CA . PHE A 1 115 ? 2.272 9.740 -4.297 1.00 88.50 115 PHE A CA 1
ATOM 847 C C . PHE A 1 115 ? 3.521 8.994 -4.810 1.00 88.50 115 PHE A C 1
ATOM 849 O O . PHE A 1 115 ? 4.578 9.058 -4.187 1.00 88.50 115 PHE A O 1
ATOM 856 N N . ASN A 1 116 ? 3.443 8.322 -5.957 1.00 79.06 116 ASN A N 1
ATOM 857 C CA . ASN A 1 116 ? 4.530 7.544 -6.553 1.00 79.06 116 ASN A CA 1
ATOM 858 C C . ASN A 1 116 ? 5.526 8.384 -7.379 1.00 79.06 116 ASN A C 1
ATOM 860 O O . ASN A 1 116 ? 6.446 7.825 -7.975 1.00 79.06 116 ASN A O 1
ATOM 864 N N . TYR A 1 117 ? 5.393 9.715 -7.396 1.00 75.75 117 TYR A N 1
ATOM 865 C CA . TYR A 1 117 ? 6.262 10.610 -8.163 1.00 75.75 117 TYR A CA 1
ATOM 866 C C . TYR A 1 117 ? 7.724 10.549 -7.690 1.00 75.75 117 TYR A C 1
ATOM 868 O O . TYR A 1 117 ? 8.105 11.124 -6.669 1.00 75.75 117 TYR A O 1
ATOM 876 N N . ASN A 1 118 ? 8.576 9.901 -8.485 1.00 63.62 118 ASN A N 1
ATOM 877 C CA . ASN A 1 118 ? 10.018 9.866 -8.269 1.00 63.62 118 ASN A CA 1
ATOM 878 C C . ASN A 1 118 ? 10.704 11.023 -9.009 1.00 63.62 118 ASN A C 1
ATOM 880 O O . ASN A 1 118 ? 11.034 10.921 -10.193 1.00 63.62 118 ASN A O 1
ATOM 884 N N . ARG A 1 119 ? 10.992 12.120 -8.292 1.00 53.62 119 ARG A N 1
ATOM 885 C CA . ARG A 1 119 ? 11.707 13.293 -8.843 1.00 53.62 119 ARG A CA 1
ATOM 886 C C . ARG A 1 119 ? 13.030 12.918 -9.526 1.00 53.62 119 ARG A C 1
ATOM 888 O O . ARG A 1 119 ? 13.399 13.539 -10.519 1.00 53.62 119 ARG A O 1
ATOM 895 N N . ARG A 1 120 ? 13.731 11.903 -9.010 1.00 54.69 120 ARG A N 1
ATOM 896 C CA . ARG A 1 120 ? 15.041 11.474 -9.518 1.00 54.69 120 ARG A CA 1
ATOM 897 C C . ARG A 1 120 ? 14.977 10.901 -10.938 1.00 54.69 120 ARG A C 1
ATOM 899 O O . ARG A 1 120 ? 15.790 11.279 -11.772 1.00 54.69 120 ARG A O 1
ATOM 906 N N . LEU A 1 121 ? 13.978 10.071 -11.239 1.00 57.28 121 LEU A N 1
ATOM 907 C CA . LEU A 1 121 ? 13.820 9.470 -12.571 1.00 57.28 121 LEU A CA 1
ATOM 908 C C . LEU A 1 121 ? 13.445 10.506 -13.637 1.00 57.28 121 LEU A C 1
ATOM 910 O O . LEU A 1 121 ? 13.909 10.430 -14.770 1.00 57.28 121 LEU A O 1
ATOM 914 N N . ILE A 1 122 ? 12.659 11.518 -13.267 1.00 58.00 122 ILE A N 1
ATOM 915 C CA . ILE A 1 122 ? 12.254 12.586 -14.191 1.00 58.00 122 ILE A CA 1
ATOM 916 C C . ILE A 1 122 ? 13.429 13.500 -14.546 1.00 58.00 122 ILE A C 1
ATOM 918 O O . ILE A 1 122 ? 13.560 13.904 -15.700 1.00 58.00 122 ILE A O 1
ATOM 922 N N . GLN A 1 123 ? 14.333 13.771 -13.600 1.00 55.44 123 GLN A N 1
ATOM 923 C CA . GLN A 1 123 ? 15.561 14.516 -13.898 1.00 55.44 123 GLN A CA 1
ATOM 924 C C . GLN A 1 123 ? 16.499 13.746 -14.838 1.00 55.44 123 GLN A C 1
ATOM 926 O O . GLN A 1 123 ? 17.078 14.337 -15.749 1.00 55.44 123 GLN A O 1
ATOM 931 N N . GLU A 1 124 ? 16.630 12.430 -14.659 1.00 55.12 124 GLU A N 1
ATOM 932 C CA . GLU A 1 124 ? 17.463 11.589 -15.529 1.00 55.12 124 GLU A CA 1
ATOM 933 C C . GLU A 1 124 ? 16.868 11.432 -16.941 1.00 55.12 124 GLU A C 1
ATOM 935 O O . GLU A 1 124 ? 17.616 11.450 -17.922 1.00 55.12 124 GLU A O 1
ATOM 940 N N . ALA A 1 125 ? 15.538 11.353 -17.064 1.00 55.38 125 ALA A N 1
ATOM 941 C CA . ALA A 1 125 ? 14.843 11.349 -18.352 1.00 55.38 125 ALA A CA 1
ATOM 942 C C . ALA A 1 125 ? 14.967 12.700 -19.082 1.00 55.38 125 ALA A C 1
ATOM 944 O O . ALA A 1 125 ? 15.278 12.721 -20.272 1.00 55.38 125 ALA A O 1
ATOM 945 N N . GLY A 1 126 ? 14.825 13.825 -18.368 1.00 53.66 126 GLY A N 1
ATOM 946 C CA . GLY A 1 126 ? 14.997 15.168 -18.938 1.00 53.66 126 GLY A CA 1
ATOM 947 C C . GLY A 1 126 ? 16.407 15.422 -19.484 1.00 53.66 126 GLY A C 1
ATOM 948 O O . GLY A 1 126 ? 16.563 16.040 -20.533 1.00 53.66 126 GLY A O 1
ATOM 949 N N . ARG A 1 127 ? 17.445 14.858 -18.850 1.00 52.66 127 ARG A N 1
ATOM 950 C CA . ARG A 1 127 ? 18.840 14.977 -19.316 1.00 52.66 127 ARG A CA 1
ATOM 951 C C . ARG A 1 127 ? 19.145 14.244 -20.626 1.00 52.66 127 ARG A C 1
ATOM 953 O O . ARG A 1 127 ? 20.175 14.525 -21.236 1.00 52.66 127 ARG A O 1
ATOM 960 N N . LYS A 1 128 ? 18.320 13.270 -21.027 1.00 48.91 128 LYS A N 1
ATOM 961 C CA . LYS A 1 128 ? 18.498 12.523 -22.285 1.00 48.91 128 LYS A CA 1
ATOM 962 C C . LYS A 1 128 ? 17.827 13.192 -23.486 1.00 48.91 128 LYS A C 1
ATOM 964 O O . LYS A 1 128 ? 18.223 12.888 -24.603 1.00 48.91 128 LYS A O 1
ATOM 969 N N . VAL A 1 129 ? 16.861 14.086 -23.265 1.00 54.81 129 VAL A N 1
ATOM 970 C CA . VAL A 1 129 ? 16.150 14.803 -24.341 1.00 54.81 129 VAL A CA 1
ATOM 971 C C . VAL A 1 129 ? 16.983 15.967 -24.899 1.00 54.81 129 VAL A C 1
ATOM 973 O O . VAL A 1 129 ? 16.846 16.312 -26.061 1.00 54.81 129 VAL A O 1
ATOM 976 N N . ASP A 1 130 ? 17.915 16.509 -24.114 1.00 51.34 130 ASP A N 1
ATOM 977 C CA . ASP A 1 130 ? 18.776 17.651 -24.478 1.00 51.34 130 ASP A CA 1
ATOM 978 C C . ASP A 1 130 ? 20.112 17.238 -25.147 1.00 51.34 130 ASP A C 1
ATOM 980 O O . ASP A 1 130 ? 21.142 17.890 -24.994 1.00 51.34 130 ASP A O 1
ATOM 984 N N . ARG A 1 131 ? 20.162 16.069 -25.804 1.00 49.38 131 ARG A N 1
ATOM 985 C CA . ARG A 1 131 ? 21.400 15.519 -26.408 1.00 49.38 131 ARG A CA 1
ATOM 986 C C . ARG A 1 131 ? 21.254 15.059 -27.863 1.00 49.38 131 ARG A C 1
ATOM 988 O O . ARG A 1 131 ? 22.068 14.263 -28.330 1.00 49.38 131 ARG A O 1
ATOM 995 N N . THR A 1 132 ? 20.259 15.572 -28.571 1.00 47.31 132 THR A N 1
ATOM 996 C CA . THR A 1 132 ? 20.075 15.418 -30.025 1.00 47.31 132 THR A CA 1
ATOM 997 C C . THR A 1 132 ? 19.912 16.782 -30.650 1.00 47.31 132 THR A C 1
ATOM 999 O O . THR A 1 132 ? 20.547 17.012 -31.699 1.00 47.31 132 THR A O 1
#

Foldseek 3Di:
DDDPDPPPDPEAEDADFDDDDDDDPVVQCVVQVVVNPSYDYDHLCVVLVPDQEYEPDDEQVCLLRSLVRNPQNANHEYEYLYQQADPVGHPDDPPDDSQRVSCVSVVRYHYHYDPVDDPVVVVVVVVVVPPD

Sequence (132 aa):
MEQRANENSVQKVTAKRASKSIGPLDKEFDAAQEIGSHARSGTPRDAVNFADVLLLAVPWGEVKDALSAAGAMNGKTFISCVNPFGLRGLEVGLNTSSAQEISRFVPDAPVVEAFNYNRRLIQEAGRKVDRT

pLDDT: mean 74.08, std 23.94, range [29.05, 96.56]